Protein AF-A0A022Q8U2-F1 (afdb_monomer_lite)

Foldseek 3Di:
DDPPPPPQPPDPPPVDDPVRVCVVPVPDDPPDDDPDDPPVPDWDFAADPQQAAADPLKDWDWAADDFQDQDGTFIWMQHNVRDIDRDLVSVVVVCVVPVVCVVVVDDSSNDDRDDTGTPDPNRNDNPPD

InterPro domains:
  IPR001739 Methyl-CpG DNA binding [PF01429] (47-118)
  IPR001739 Methyl-CpG DNA binding [PS50982] (44-118)
  IPR001739 Methyl-CpG DNA binding [SM00391] (46-125)
  IPR016177 DNA-binding domain superfamily [SSF54171] (23-127)

Sequence (129 aa):
MEAHSIKGKIRRNTSKDRRTAREWRPEISCKDESDVKQDGTMRWAMDRPRIPQTPSGWQRILRIRAEGGTKFADVYYVAPSNKRLRSMVELHRYIDEHPEYAQEGVSISQFSFQPPVPLDEKYSAKRRS

Organism: Erythranthe guttata (NCBI:txid4155)

Structure (mmCIF, N/CA/C/O backbone):
data_AF-A0A022Q8U2-F1
#
_entry.id   AF-A0A022Q8U2-F1
#
loop_
_atom_site.group_PDB
_atom_site.id
_atom_site.type_symbol
_atom_site.label_atom_id
_atom_site.label_alt_id
_atom_site.label_comp_id
_atom_site.label_asym_id
_atom_site.label_entity_id
_atom_site.label_seq_id
_atom_site.pdbx_PDB_ins_code
_atom_site.Cartn_x
_atom_site.Cartn_y
_atom_site.Cartn_z
_atom_site.occupancy
_atom_site.B_iso_or_equiv
_atom_site.auth_seq_id
_atom_site.auth_comp_id
_atom_site.auth_asym_id
_atom_site.auth_atom_id
_atom_site.pdbx_PDB_model_num
ATOM 1 N N . MET A 1 1 ? 5.529 24.545 -14.309 1.00 28.52 1 MET A N 1
ATOM 2 C CA . MET A 1 1 ? 5.934 23.170 -13.937 1.00 28.52 1 MET A CA 1
ATOM 3 C C . MET A 1 1 ? 4.680 22.323 -13.905 1.00 28.52 1 MET A C 1
ATOM 5 O O . MET A 1 1 ? 3.984 22.291 -12.899 1.00 28.52 1 MET A O 1
ATOM 9 N N . GLU A 1 2 ? 4.333 21.739 -15.045 1.00 19.92 2 GLU A N 1
ATOM 10 C CA . GLU A 1 2 ? 3.100 20.975 -15.210 1.00 19.92 2 GLU A CA 1
ATOM 11 C C . GLU A 1 2 ? 3.401 19.510 -14.893 1.00 19.92 2 GLU A C 1
ATOM 13 O O . GLU A 1 2 ? 4.122 18.825 -15.617 1.00 19.92 2 GLU A O 1
ATOM 18 N N . ALA A 1 3 ? 2.937 19.043 -13.736 1.00 23.66 3 ALA A N 1
ATOM 19 C CA . ALA A 1 3 ? 3.063 17.644 -13.367 1.00 23.66 3 ALA A CA 1
ATOM 20 C C . ALA A 1 3 ? 2.026 16.849 -14.168 1.00 23.66 3 ALA A C 1
ATOM 22 O O . ALA A 1 3 ? 0.861 16.763 -13.780 1.00 23.66 3 ALA A O 1
ATOM 23 N N . HIS A 1 4 ? 2.449 16.273 -15.294 1.00 21.77 4 HIS A N 1
ATOM 24 C CA . HIS A 1 4 ? 1.637 15.323 -16.044 1.00 21.77 4 HIS A CA 1
ATOM 25 C C . HIS A 1 4 ? 1.344 14.118 -15.145 1.00 21.77 4 HIS A C 1
ATOM 27 O O . HIS A 1 4 ? 2.200 13.275 -14.875 1.00 21.77 4 HIS A O 1
ATOM 33 N N . SER A 1 5 ? 0.118 14.078 -14.627 1.00 23.64 5 SER A N 1
ATOM 34 C CA . SER A 1 5 ? -0.410 12.969 -13.846 1.00 23.64 5 SER A CA 1
ATOM 35 C C . SER A 1 5 ? -0.533 11.757 -14.762 1.00 23.64 5 SER A C 1
ATOM 37 O O . SER A 1 5 ? -1.518 11.593 -15.484 1.00 23.64 5 SER A O 1
ATOM 39 N N . ILE A 1 6 ? 0.501 10.914 -14.772 1.00 32.19 6 ILE A N 1
ATOM 40 C CA . ILE A 1 6 ? 0.443 9.607 -15.418 1.00 32.19 6 ILE A CA 1
ATOM 41 C C . ILE A 1 6 ? -0.579 8.802 -14.614 1.00 32.19 6 ILE A C 1
ATOM 43 O O . ILE A 1 6 ? -0.278 8.286 -13.536 1.00 32.19 6 ILE A O 1
ATOM 47 N N . LYS A 1 7 ? -1.818 8.737 -15.115 1.00 28.62 7 LYS A N 1
ATOM 48 C CA . LYS A 1 7 ? -2.872 7.850 -14.612 1.00 28.62 7 LYS A CA 1
ATOM 49 C C . LYS A 1 7 ? -2.424 6.407 -14.856 1.00 28.62 7 LYS A C 1
ATOM 51 O O . LYS A 1 7 ? -2.831 5.770 -15.821 1.00 28.62 7 LYS A O 1
ATOM 56 N N . GLY A 1 8 ? -1.546 5.902 -13.993 1.00 36.25 8 GLY A N 1
ATOM 57 C CA . GLY A 1 8 ? -1.120 4.512 -13.982 1.00 36.25 8 GLY A CA 1
ATOM 58 C C . GLY A 1 8 ? -2.323 3.635 -13.664 1.00 36.25 8 GLY A C 1
ATOM 59 O O . GLY A 1 8 ? -2.712 3.485 -12.508 1.00 36.25 8 GLY A O 1
ATOM 60 N N . LYS A 1 9 ? -2.954 3.081 -14.699 1.00 36.00 9 LYS A N 1
ATOM 61 C CA . LYS A 1 9 ? -4.046 2.122 -14.557 1.00 36.00 9 LYS A CA 1
ATOM 62 C C . LYS A 1 9 ? -3.420 0.781 -14.182 1.00 36.00 9 LYS A C 1
ATOM 64 O O . LYS A 1 9 ? -3.115 -0.034 -15.045 1.00 36.00 9 LYS A O 1
ATOM 69 N N . ILE A 1 10 ? -3.178 0.572 -12.889 1.00 46.00 10 ILE A N 1
ATOM 70 C CA . ILE A 1 10 ? -2.735 -0.724 -12.365 1.00 46.00 10 ILE A CA 1
ATOM 71 C C . ILE A 1 10 ? -3.904 -1.693 -12.545 1.00 46.00 10 ILE A C 1
ATOM 73 O O . ILE A 1 10 ? -4.862 -1.701 -11.770 1.00 46.00 10 ILE A O 1
ATOM 77 N N . ARG A 1 11 ? -3.871 -2.477 -13.627 1.00 40.06 11 ARG A N 1
ATOM 78 C CA . ARG A 1 11 ? -4.796 -3.595 -13.803 1.00 40.06 11 ARG A CA 1
ATOM 79 C C . ARG A 1 11 ? -4.418 -4.654 -12.773 1.00 40.06 11 ARG A C 1
ATOM 81 O O . ARG A 1 11 ? -3.324 -5.205 -12.821 1.00 40.06 11 ARG A O 1
ATOM 88 N N . ARG A 1 12 ? -5.319 -4.917 -11.821 1.00 42.34 12 ARG A N 1
ATOM 89 C CA . ARG A 1 12 ? -5.207 -6.070 -10.922 1.00 42.34 12 ARG A CA 1
ATOM 90 C C . ARG A 1 12 ? -5.194 -7.327 -11.790 1.00 42.34 12 ARG A C 1
ATOM 92 O O . ARG A 1 12 ? -6.217 -7.656 -12.385 1.00 42.34 12 ARG A O 1
ATOM 99 N N . ASN A 1 13 ? -4.055 -8.008 -11.873 1.00 38.53 13 ASN A N 1
ATOM 100 C CA . ASN A 1 13 ? -3.991 -9.339 -12.461 1.00 38.53 13 ASN A CA 1
ATOM 101 C C . ASN A 1 13 ? -4.597 -10.312 -11.446 1.00 38.53 13 ASN A C 1
ATOM 103 O O . ASN A 1 13 ? -3.909 -10.877 -10.604 1.00 38.53 13 ASN A O 1
ATOM 107 N N . THR A 1 14 ? -5.917 -10.475 -11.481 1.00 40.47 14 THR A N 1
ATOM 108 C CA . THR A 1 14 ? -6.513 -11.699 -10.953 1.00 40.47 14 THR A CA 1
ATOM 109 C C . THR A 1 14 ? -6.096 -12.798 -11.919 1.00 40.47 14 THR A C 1
ATOM 111 O O . THR A 1 14 ? -6.505 -12.747 -13.080 1.00 40.47 14 THR A O 1
ATOM 114 N N . SER A 1 15 ? -5.265 -13.751 -11.492 1.00 42.81 15 SER A N 1
ATOM 115 C CA . SER A 1 15 ? -5.034 -14.974 -12.262 1.00 42.81 15 SER A CA 1
ATOM 116 C C . SER A 1 15 ? -6.383 -15.680 -12.404 1.00 42.81 15 SER A C 1
ATOM 118 O O . SER A 1 15 ? -6.831 -16.365 -11.486 1.00 42.81 15 SER A O 1
ATOM 120 N N . LYS A 1 16 ? -7.096 -15.420 -13.501 1.00 46.75 16 LYS A N 1
ATOM 121 C CA . LYS A 1 16 ? -8.318 -16.147 -13.824 1.00 46.75 16 LYS A CA 1
ATOM 122 C C . LYS A 1 16 ? -7.889 -17.534 -14.281 1.00 46.75 16 LYS A C 1
ATOM 124 O O . LYS A 1 16 ? -7.003 -17.657 -15.124 1.00 46.75 16 LYS A O 1
ATOM 129 N N . ASP A 1 17 ? -8.498 -18.556 -13.694 1.00 47.69 17 ASP A N 1
ATOM 130 C CA . ASP A 1 17 ? -8.338 -19.936 -14.132 1.00 47.69 17 ASP A CA 1
ATOM 131 C C . ASP A 1 17 ? -8.669 -20.065 -15.635 1.00 47.69 17 ASP A C 1
ATOM 133 O O . ASP A 1 17 ? -9.480 -19.306 -16.180 1.00 47.69 17 ASP A O 1
ATOM 137 N N . ARG A 1 18 ? -8.042 -21.030 -16.323 1.00 49.00 18 ARG A N 1
ATOM 138 C CA . ARG A 1 18 ? -8.195 -21.253 -17.774 1.00 49.00 18 ARG A CA 1
ATOM 139 C C . ARG A 1 18 ? -9.664 -21.411 -18.178 1.00 49.00 18 ARG A C 1
ATOM 141 O O . ARG A 1 18 ? -10.046 -21.018 -19.280 1.00 49.00 18 ARG A O 1
ATOM 148 N N . ARG A 1 19 ? -10.487 -21.978 -17.291 1.00 53.69 19 ARG A N 1
ATOM 149 C CA . ARG A 1 19 ? -11.924 -22.175 -17.509 1.00 53.69 19 ARG A CA 1
ATOM 150 C C . ARG A 1 19 ? -12.674 -20.844 -17.536 1.00 53.69 19 ARG A C 1
ATOM 152 O O . ARG A 1 19 ? -13.444 -20.605 -18.458 1.00 53.69 19 ARG A O 1
ATOM 159 N N . THR A 1 20 ? -12.352 -19.946 -16.609 1.00 54.94 20 THR A N 1
ATOM 160 C CA . THR A 1 20 ? -12.941 -18.605 -16.513 1.00 54.94 20 THR A CA 1
ATOM 161 C C . THR A 1 20 ? -12.475 -17.686 -17.643 1.00 54.94 20 THR A C 1
ATOM 163 O O . THR A 1 20 ? -13.214 -16.807 -18.059 1.00 54.94 20 THR A O 1
ATOM 166 N N . ALA A 1 21 ? -11.266 -17.862 -18.185 1.00 55.97 21 ALA A N 1
ATOM 167 C CA . ALA A 1 21 ? -10.801 -17.057 -19.321 1.00 55.97 21 ALA A CA 1
ATOM 168 C C . ALA A 1 21 ? -11.657 -17.272 -20.591 1.00 55.97 21 ALA A C 1
ATOM 170 O O . ALA A 1 21 ? -12.019 -16.298 -21.254 1.00 55.97 21 ALA A O 1
ATOM 171 N N . ARG A 1 22 ? -12.056 -18.525 -20.875 1.00 59.03 22 ARG A N 1
ATOM 172 C CA . ARG A 1 22 ? -12.926 -18.876 -22.018 1.00 59.03 22 ARG A CA 1
ATOM 173 C C . ARG A 1 22 ? -14.3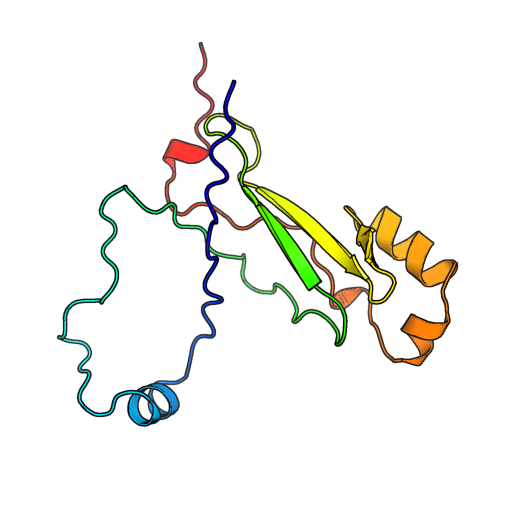32 -18.280 -21.933 1.00 59.03 22 ARG A C 1
ATOM 175 O O . ARG A 1 22 ? -14.953 -18.101 -22.970 1.00 59.03 22 ARG A O 1
ATOM 182 N N . GLU A 1 23 ? -14.832 -17.969 -20.738 1.00 64.31 23 GLU A N 1
ATOM 183 C CA . GLU A 1 23 ? -16.152 -17.338 -20.562 1.00 64.31 23 GLU A CA 1
ATOM 184 C C . GLU A 1 23 ? -16.162 -15.866 -21.001 1.00 64.31 23 GLU A C 1
ATOM 186 O O . GLU A 1 23 ? -17.205 -15.347 -21.381 1.00 64.31 23 GLU A O 1
ATOM 191 N N . TRP A 1 24 ? -15.010 -15.185 -20.960 1.00 63.19 24 TRP A N 1
ATOM 192 C CA . TRP A 1 24 ? -14.907 -13.762 -21.307 1.00 63.19 24 TRP A CA 1
ATOM 193 C C . TRP A 1 24 ? -14.555 -13.531 -22.776 1.00 63.19 24 TRP A C 1
ATOM 195 O O . TRP A 1 24 ? -15.020 -12.547 -23.348 1.00 63.19 24 TRP A O 1
ATOM 205 N N . ARG A 1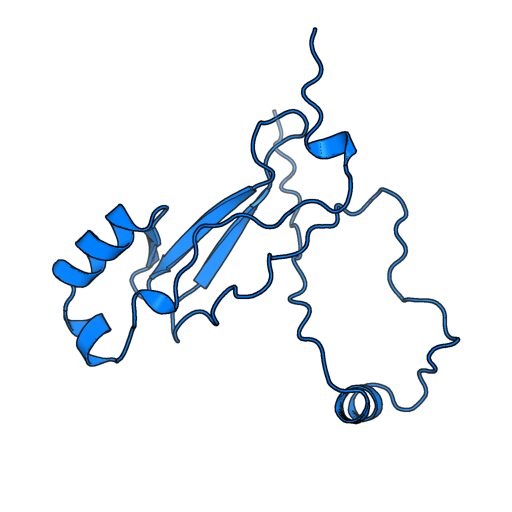 25 ? -13.730 -14.410 -23.366 1.00 66.06 25 ARG A N 1
ATOM 206 C CA . ARG A 1 25 ? -13.419 -14.456 -24.805 1.00 66.06 25 ARG A CA 1
ATOM 207 C C . ARG A 1 25 ? -13.138 -15.897 -25.242 1.00 66.06 25 ARG A C 1
ATOM 209 O O . ARG A 1 25 ? -12.005 -16.356 -25.102 1.00 66.06 25 ARG A O 1
ATOM 216 N N . PRO A 1 26 ? -14.146 -16.637 -25.727 1.00 68.38 26 PRO A N 1
ATOM 217 C CA . PRO A 1 26 ? -13.983 -18.044 -26.085 1.00 68.38 26 PRO A CA 1
ATOM 218 C C . PRO A 1 26 ? -13.104 -18.251 -27.323 1.00 68.38 26 PRO A C 1
ATOM 220 O O . PRO A 1 26 ? -12.507 -19.319 -27.450 1.00 68.38 26 PRO A O 1
ATOM 223 N N . GLU A 1 27 ? -13.003 -17.248 -28.199 1.00 69.62 27 GLU A N 1
ATOM 224 C CA . GLU A 1 27 ? -12.164 -17.277 -29.399 1.00 69.62 27 GLU A CA 1
ATOM 225 C C . GLU A 1 27 ? -10.665 -17.050 -29.147 1.00 69.62 27 GLU A C 1
ATOM 227 O O . GLU A 1 27 ? -9.875 -17.313 -30.050 1.00 69.62 27 GLU A O 1
ATOM 232 N N . ILE A 1 28 ? -10.256 -16.604 -27.949 1.00 71.50 28 ILE A N 1
ATOM 233 C CA . ILE A 1 28 ? -8.846 -16.294 -27.683 1.00 71.50 28 ILE A CA 1
ATOM 234 C C . ILE A 1 28 ? -8.042 -17.569 -27.381 1.00 71.50 28 ILE A C 1
ATOM 236 O O . ILE A 1 28 ? -8.331 -18.343 -26.461 1.00 71.50 28 ILE A O 1
ATOM 240 N N . SER A 1 29 ? -7.011 -17.797 -28.178 1.00 73.44 29 SER A N 1
ATOM 241 C CA . SER A 1 29 ? -6.055 -18.889 -28.078 1.00 73.44 29 SER A CA 1
ATOM 242 C C . SER A 1 29 ? -4.781 -18.423 -27.381 1.00 73.44 29 SER A C 1
ATOM 244 O O . SER A 1 29 ? -4.372 -17.272 -27.487 1.00 73.44 29 SER A O 1
ATOM 246 N N . CYS A 1 30 ? -4.058 -19.342 -26.733 1.00 65.75 30 CYS A N 1
ATOM 247 C CA . CYS A 1 30 ? -2.723 -19.053 -26.191 1.00 65.75 30 CYS A CA 1
ATOM 248 C C . CYS A 1 30 ? -1.682 -18.704 -27.276 1.00 65.75 30 CYS A C 1
ATOM 250 O O . CYS A 1 30 ? -0.550 -18.373 -26.936 1.00 65.75 30 CYS A O 1
ATOM 252 N N . LYS A 1 31 ? -2.038 -18.848 -28.560 1.00 72.94 31 LYS A N 1
ATOM 253 C CA . LYS A 1 31 ? -1.212 -18.459 -29.710 1.00 72.94 31 LYS A CA 1
ATOM 254 C C . LYS A 1 31 ? -1.512 -17.050 -30.222 1.00 72.94 31 LYS A C 1
ATOM 256 O O . LYS A 1 31 ? -0.757 -16.568 -31.061 1.00 72.94 31 LYS A O 1
ATOM 261 N N . ASP A 1 32 ? -2.587 -16.424 -29.750 1.00 73.81 32 ASP A N 1
ATOM 262 C CA . ASP A 1 32 ? -2.922 -15.064 -30.152 1.00 73.81 32 ASP A CA 1
ATOM 263 C C . ASP A 1 32 ? -1.978 -14.079 -29.464 1.00 73.81 32 ASP A C 1
ATOM 265 O O . ASP A 1 32 ? -1.564 -14.278 -28.316 1.00 73.81 32 ASP A O 1
ATOM 269 N N . GLU A 1 33 ? -1.605 -13.022 -30.183 1.00 71.12 33 GLU A N 1
ATOM 270 C CA . GLU A 1 33 ? -0.753 -11.981 -29.620 1.00 71.12 33 GLU A CA 1
ATOM 271 C C . GLU A 1 33 ? -1.443 -11.307 -28.432 1.00 71.12 33 GLU A C 1
ATOM 273 O O . GLU A 1 33 ? -2.647 -11.052 -28.444 1.00 71.12 33 GLU A O 1
ATOM 278 N N . SER A 1 34 ? -0.670 -10.984 -27.395 1.00 68.06 34 SER A N 1
ATOM 279 C CA . SER A 1 34 ? -1.212 -10.261 -26.254 1.00 68.06 34 SER A CA 1
ATOM 280 C C . SER A 1 34 ? -1.635 -8.851 -26.665 1.00 68.06 34 SER A C 1
ATOM 282 O O . SER A 1 34 ? -0.856 -8.105 -27.260 1.00 68.06 34 SER A O 1
ATOM 284 N N . ASP A 1 35 ? -2.825 -8.437 -26.221 1.00 68.31 35 ASP A N 1
ATOM 285 C CA . ASP A 1 35 ? -3.336 -7.063 -26.373 1.00 68.31 35 ASP A CA 1
ATOM 286 C C . ASP A 1 35 ? -2.405 -5.995 -25.763 1.00 68.31 35 ASP A C 1
ATOM 288 O O . ASP A 1 35 ? -2.594 -4.795 -25.958 1.00 68.31 35 ASP A O 1
ATOM 292 N N . VAL A 1 36 ? -1.423 -6.421 -24.964 1.00 66.06 36 VAL A N 1
ATOM 293 C CA . VAL A 1 36 ? -0.430 -5.558 -24.337 1.00 66.06 36 VAL A CA 1
ATOM 294 C C . VAL A 1 36 ? 0.960 -6.085 -24.665 1.00 66.06 36 VAL A C 1
ATOM 296 O O . VAL A 1 36 ? 1.282 -7.234 -24.358 1.00 66.06 36 VAL A O 1
ATOM 299 N N . LYS A 1 37 ? 1.792 -5.234 -25.265 1.00 66.81 37 LYS A N 1
ATOM 300 C CA . LYS A 1 37 ? 3.204 -5.510 -25.551 1.00 66.81 37 LYS A CA 1
ATOM 301 C C . LYS A 1 37 ? 4.073 -4.703 -24.585 1.00 66.81 37 LYS A C 1
ATOM 303 O O . LYS A 1 37 ? 3.698 -3.604 -24.179 1.00 66.81 37 LYS A O 1
ATOM 308 N N . GLN A 1 38 ? 5.225 -5.240 -24.183 1.00 63.72 38 GLN A N 1
ATOM 309 C CA . GLN A 1 38 ? 6.223 -4.464 -23.438 1.00 63.72 38 GLN A CA 1
ATOM 310 C C . GLN A 1 38 ? 6.984 -3.568 -24.422 1.00 63.72 38 GLN A C 1
ATOM 312 O O . GLN A 1 38 ? 8.086 -3.889 -24.846 1.00 63.72 38 GLN A O 1
ATOM 317 N N . ASP A 1 39 ? 6.365 -2.462 -24.822 1.00 68.81 39 ASP A N 1
ATOM 318 C CA . ASP A 1 39 ? 6.888 -1.510 -25.812 1.00 68.81 39 ASP A CA 1
ATOM 319 C C . ASP A 1 39 ? 7.688 -0.346 -25.187 1.00 68.81 39 ASP A C 1
ATOM 321 O O . ASP A 1 39 ? 8.058 0.605 -25.868 1.00 68.81 39 ASP A O 1
ATOM 325 N N . GLY A 1 40 ? 7.945 -0.401 -23.875 1.00 64.19 40 GLY A N 1
ATOM 326 C CA . GLY A 1 40 ? 8.645 0.645 -23.123 1.00 64.19 40 GLY A CA 1
ATOM 327 C C . GLY A 1 40 ? 7.780 1.850 -22.736 1.00 64.19 40 GLY A C 1
ATOM 328 O O . GLY A 1 40 ? 8.229 2.682 -21.950 1.00 64.19 40 GLY A O 1
ATOM 329 N N . THR A 1 41 ? 6.528 1.936 -23.200 1.00 68.56 41 THR A N 1
ATOM 330 C CA . THR A 1 41 ? 5.597 3.011 -22.804 1.00 68.56 41 THR A CA 1
ATOM 331 C C . THR A 1 41 ? 4.953 2.745 -21.440 1.00 68.56 41 THR A C 1
ATOM 333 O O . THR A 1 41 ? 4.624 3.676 -20.700 1.00 68.56 41 THR A O 1
ATOM 336 N N . MET A 1 42 ? 4.807 1.466 -21.072 1.00 67.88 42 MET A N 1
ATOM 337 C CA . MET A 1 42 ? 4.229 1.021 -19.803 1.00 67.88 42 MET A CA 1
ATOM 338 C C . MET A 1 42 ? 5.288 0.457 -18.854 1.00 67.88 42 MET A C 1
ATOM 340 O O . MET A 1 42 ? 6.057 -0.438 -19.206 1.00 67.88 42 MET A O 1
ATOM 344 N N . ARG A 1 43 ? 5.272 0.925 -17.599 1.00 73.06 43 ARG A N 1
ATOM 345 C CA . ARG A 1 43 ? 6.058 0.323 -16.513 1.00 73.06 43 ARG A CA 1
ATOM 346 C C . ARG A 1 43 ? 5.323 -0.872 -15.926 1.00 73.06 43 ARG A C 1
ATOM 348 O O . ARG A 1 43 ? 4.166 -0.765 -15.518 1.00 73.06 43 ARG A O 1
ATOM 355 N N . TRP A 1 44 ? 6.036 -1.984 -15.825 1.00 76.44 44 TRP A N 1
ATOM 356 C CA . TRP A 1 44 ? 5.520 -3.237 -15.295 1.00 76.44 44 TRP A CA 1
ATOM 357 C C . TRP A 1 44 ? 6.010 -3.446 -13.873 1.00 76.44 44 TRP A C 1
ATOM 359 O O . TRP A 1 44 ? 7.201 -3.317 -13.592 1.00 76.44 44 TRP A O 1
ATOM 369 N N . ALA A 1 45 ? 5.090 -3.782 -12.977 1.00 83.88 45 ALA A N 1
ATOM 370 C CA . ALA A 1 45 ? 5.412 -4.172 -11.618 1.00 83.88 45 ALA A CA 1
ATOM 371 C C . ALA A 1 45 ? 4.438 -5.249 -11.151 1.00 83.88 45 ALA A C 1
ATOM 373 O O . ALA A 1 45 ? 3.261 -5.233 -11.515 1.00 83.88 45 ALA A O 1
ATOM 374 N N . MET A 1 46 ? 4.938 -6.176 -10.345 1.00 82.00 46 MET A N 1
ATOM 375 C CA . MET A 1 46 ? 4.146 -7.252 -9.769 1.00 82.00 46 MET A CA 1
ATOM 376 C C . MET A 1 46 ? 4.170 -7.151 -8.253 1.00 82.00 46 MET A C 1
ATOM 378 O O . MET A 1 46 ? 5.212 -6.934 -7.631 1.00 82.00 46 MET A O 1
ATOM 382 N N . ASP A 1 47 ? 2.997 -7.305 -7.650 1.00 82.06 47 ASP A N 1
ATOM 383 C CA . ASP A 1 47 ? 2.900 -7.509 -6.214 1.00 82.06 47 ASP A CA 1
ATOM 384 C C . ASP A 1 47 ? 3.619 -8.812 -5.837 1.00 82.06 47 ASP A C 1
ATOM 386 O O . ASP A 1 47 ? 3.563 -9.808 -6.562 1.00 82.06 47 ASP A O 1
ATOM 390 N N . ARG A 1 48 ? 4.305 -8.812 -4.689 1.00 77.12 48 ARG A N 1
ATOM 391 C CA . ARG A 1 48 ? 4.889 -10.048 -4.160 1.00 77.12 48 ARG A CA 1
ATOM 392 C C . ARG A 1 48 ? 3.773 -11.058 -3.868 1.00 77.12 48 ARG A C 1
ATOM 394 O O . ARG A 1 48 ? 2.668 -10.655 -3.502 1.00 77.12 48 ARG A O 1
ATOM 401 N N . PRO A 1 49 ? 4.039 -12.369 -3.974 1.00 74.06 49 PRO A N 1
ATOM 402 C CA . PRO A 1 49 ? 3.071 -13.361 -3.526 1.00 74.06 49 PRO A CA 1
ATOM 403 C C . PRO A 1 49 ? 2.698 -13.090 -2.062 1.00 74.06 49 PRO A C 1
ATOM 405 O O . PRO A 1 49 ? 3.569 -12.741 -1.262 1.00 74.06 49 PRO A O 1
ATOM 408 N N . ARG A 1 50 ? 1.416 -13.294 -1.722 1.00 77.50 50 ARG A N 1
ATOM 409 C CA . ARG A 1 50 ? 0.814 -13.040 -0.395 1.00 77.50 50 ARG A CA 1
ATOM 410 C C . ARG A 1 50 ? 0.461 -11.580 -0.077 1.00 77.50 50 ARG A C 1
ATOM 412 O O . ARG A 1 50 ? 0.384 -11.231 1.097 1.00 77.50 50 ARG A O 1
ATOM 419 N N . ILE A 1 51 ? 0.187 -10.731 -1.073 1.00 83.19 51 ILE A N 1
ATOM 420 C CA . ILE A 1 51 ? -0.580 -9.505 -0.797 1.00 83.19 51 ILE A CA 1
ATOM 421 C C . ILE A 1 51 ? -2.029 -9.903 -0.468 1.00 83.19 51 ILE A C 1
ATOM 423 O O . ILE A 1 51 ? -2.683 -10.518 -1.314 1.00 83.19 51 ILE A O 1
ATOM 427 N N . PRO A 1 52 ? -2.530 -9.594 0.740 1.00 85.88 52 PRO A N 1
ATOM 428 C CA . PRO A 1 52 ? -3.886 -9.952 1.129 1.00 85.88 52 PRO A CA 1
ATOM 429 C C . PRO A 1 52 ? -4.931 -9.207 0.298 1.00 85.88 52 PRO A C 1
ATOM 431 O O . PRO A 1 52 ? -4.680 -8.115 -0.224 1.00 85.88 52 PRO A O 1
ATOM 434 N N . GLN A 1 53 ? -6.136 -9.770 0.216 1.00 87.38 53 GLN A N 1
ATOM 435 C CA . GLN A 1 53 ? -7.271 -9.012 -0.294 1.00 87.38 53 GLN A CA 1
ATOM 436 C C . GLN A 1 53 ? -7.626 -7.894 0.685 1.00 87.38 53 GLN A C 1
ATOM 438 O O . GLN A 1 53 ? -7.747 -8.123 1.888 1.00 87.38 53 GLN A O 1
ATOM 443 N N . THR A 1 54 ? -7.782 -6.685 0.147 1.00 89.31 54 THR A N 1
ATOM 444 C CA . THR A 1 54 ? -8.169 -5.507 0.924 1.00 89.31 54 THR A CA 1
ATOM 445 C C . THR A 1 54 ? -9.573 -5.705 1.512 1.00 89.31 54 THR A C 1
ATOM 447 O O . THR A 1 54 ? -10.445 -6.186 0.782 1.00 89.31 54 THR A O 1
ATOM 450 N N . PRO A 1 55 ? -9.808 -5.345 2.789 1.00 92.81 55 PRO A N 1
ATOM 451 C CA . PRO A 1 55 ? -11.131 -5.444 3.401 1.00 92.81 55 PRO A CA 1
ATOM 452 C C . PRO A 1 55 ? -12.192 -4.628 2.653 1.00 92.81 55 PRO A C 1
ATOM 454 O O . PRO A 1 55 ? -11.873 -3.669 1.945 1.00 92.81 55 PRO A O 1
ATOM 457 N N . SER A 1 56 ? -13.465 -4.987 2.831 1.00 90.44 56 SER A N 1
ATOM 458 C CA . SER A 1 56 ? -14.581 -4.255 2.220 1.00 90.44 56 SER A CA 1
ATOM 459 C C . SER A 1 56 ? -14.588 -2.786 2.657 1.00 90.44 56 SER A C 1
ATOM 461 O O . SER A 1 56 ? -14.313 -2.482 3.811 1.00 90.44 56 SER A O 1
ATOM 463 N N . GLY A 1 57 ? -14.863 -1.865 1.731 1.00 92.25 57 GLY A N 1
ATOM 464 C CA . GLY A 1 57 ? -14.859 -0.418 1.995 1.00 92.25 57 GLY A CA 1
ATOM 465 C C . GLY A 1 57 ? -13.470 0.229 2.076 1.00 92.25 57 GLY A C 1
ATOM 466 O O . GLY A 1 57 ? -13.366 1.451 1.998 1.00 92.25 57 GLY A O 1
ATOM 467 N N . TRP A 1 58 ? -12.397 -0.561 2.153 1.00 95.62 58 TRP A N 1
ATOM 468 C CA . TRP A 1 58 ? -11.024 -0.063 2.146 1.00 95.62 58 TRP A CA 1
ATOM 469 C C . TRP A 1 58 ? -10.435 -0.053 0.734 1.00 95.62 58 TRP A C 1
ATOM 471 O O . TRP A 1 58 ? -10.747 -0.894 -0.111 1.00 95.62 58 TRP A O 1
ATOM 481 N N . GLN A 1 59 ? -9.523 0.884 0.472 1.00 95.00 59 GLN A N 1
ATOM 482 C CA . GLN A 1 59 ? -8.847 0.989 -0.823 1.00 95.00 59 GLN A CA 1
ATOM 483 C C . GLN A 1 59 ? -7.329 0.992 -0.662 1.00 95.00 59 GLN A C 1
ATOM 485 O O . GLN A 1 59 ? -6.777 1.870 -0.005 1.00 95.00 59 GLN A O 1
ATOM 490 N N . ARG A 1 60 ? -6.635 0.055 -1.319 1.00 93.81 60 ARG A N 1
ATOM 491 C CA . ARG A 1 60 ? -5.169 0.075 -1.452 1.00 93.81 60 ARG A CA 1
ATOM 492 C C . ARG A 1 60 ? -4.770 0.928 -2.657 1.00 93.81 60 ARG A C 1
ATOM 494 O O . ARG A 1 60 ? -5.108 0.595 -3.791 1.00 93.81 60 ARG A O 1
ATOM 501 N N . ILE A 1 61 ? -4.018 1.998 -2.421 1.00 92.44 61 ILE A N 1
ATOM 502 C CA . ILE A 1 61 ? -3.566 2.947 -3.445 1.00 92.44 61 ILE A CA 1
ATOM 503 C C . ILE A 1 61 ? -2.043 2.892 -3.567 1.00 92.44 61 ILE A C 1
ATOM 505 O O . ILE A 1 61 ? -1.320 2.952 -2.573 1.00 92.44 61 ILE A O 1
ATOM 509 N N . LEU A 1 62 ? -1.555 2.822 -4.805 1.00 91.19 62 LEU A N 1
ATOM 510 C CA . LEU A 1 62 ? -0.133 2.849 -5.134 1.00 91.19 62 LEU A CA 1
ATOM 511 C C . LEU A 1 62 ? 0.232 4.190 -5.770 1.00 91.19 62 LEU A C 1
ATOM 513 O O . LEU A 1 62 ? -0.378 4.607 -6.753 1.00 91.19 62 LEU A O 1
ATOM 517 N N . ARG A 1 63 ? 1.259 4.850 -5.233 1.00 90.25 63 ARG A N 1
ATOM 518 C CA . ARG A 1 63 ? 1.843 6.061 -5.815 1.00 90.25 63 ARG A CA 1
ATOM 519 C C . ARG A 1 63 ? 3.221 5.737 -6.375 1.00 90.25 63 ARG A C 1
ATOM 521 O O . ARG A 1 63 ? 4.178 5.611 -5.615 1.00 90.25 63 ARG A O 1
ATOM 528 N N . ILE A 1 64 ? 3.312 5.607 -7.696 1.00 85.88 64 ILE A N 1
ATOM 529 C CA . ILE A 1 64 ? 4.575 5.343 -8.399 1.00 85.88 64 ILE A CA 1
ATOM 530 C C . ILE A 1 64 ? 5.520 6.538 -8.211 1.00 85.88 64 ILE A C 1
ATOM 532 O O . ILE A 1 64 ? 5.102 7.695 -8.305 1.00 85.88 64 ILE A O 1
ATOM 536 N N . ARG A 1 65 ? 6.789 6.255 -7.909 1.00 84.62 65 ARG A N 1
ATOM 537 C CA . ARG A 1 65 ? 7.849 7.258 -7.755 1.00 84.62 65 ARG A CA 1
ATOM 538 C C . ARG A 1 65 ? 8.555 7.534 -9.085 1.00 84.62 65 ARG A C 1
ATOM 540 O O . ARG A 1 65 ? 8.352 6.833 -10.071 1.00 84.62 65 ARG A O 1
ATOM 547 N N . ALA A 1 66 ? 9.370 8.585 -9.115 1.00 75.25 66 ALA A N 1
ATOM 548 C CA . ALA A 1 66 ? 10.289 8.805 -10.226 1.00 75.25 66 ALA A CA 1
ATOM 549 C C . ALA A 1 66 ? 11.393 7.729 -10.240 1.00 75.25 66 ALA A C 1
ATOM 551 O O . ALA A 1 66 ? 11.715 7.139 -9.203 1.00 75.25 66 ALA A O 1
ATOM 552 N N . GLU A 1 67 ? 11.958 7.491 -11.421 1.00 72.12 67 GLU A N 1
ATOM 553 C CA . GLU A 1 67 ? 13.096 6.588 -11.625 1.00 72.12 67 GLU A CA 1
ATOM 554 C C . GLU A 1 67 ? 14.328 7.054 -10.828 1.00 72.12 67 GLU A C 1
ATOM 556 O O . GLU A 1 67 ? 14.493 8.243 -10.554 1.00 72.12 67 GLU A O 1
ATOM 561 N N . GLY A 1 68 ? 15.186 6.111 -10.420 1.00 65.69 68 GLY A N 1
ATOM 562 C CA . GLY A 1 68 ? 16.404 6.396 -9.646 1.00 65.69 68 GLY A CA 1
ATOM 563 C C . GLY A 1 68 ? 16.211 6.504 -8.125 1.00 65.69 68 GLY A C 1
ATOM 564 O O . GLY A 1 68 ? 17.176 6.725 -7.394 1.00 65.69 68 GLY A O 1
ATOM 565 N N . GLY A 1 69 ? 14.986 6.327 -7.622 1.00 69.06 69 GLY A N 1
ATOM 566 C CA . GLY A 1 69 ? 14.699 6.241 -6.187 1.00 69.06 69 GLY A CA 1
ATOM 567 C C . GLY A 1 69 ? 14.975 4.857 -5.578 1.00 69.06 69 GLY A C 1
ATOM 568 O O . GLY A 1 69 ? 15.063 3.850 -6.269 1.00 69.06 69 GLY A O 1
ATOM 569 N N . THR A 1 70 ? 15.030 4.777 -4.244 1.00 75.44 70 THR A N 1
ATOM 570 C CA . THR A 1 70 ? 15.223 3.506 -3.507 1.00 75.44 70 THR A CA 1
ATOM 571 C C . THR A 1 70 ? 13.981 2.612 -3.449 1.00 75.44 70 THR A C 1
ATOM 573 O O . THR A 1 70 ? 14.058 1.475 -2.987 1.00 75.44 70 THR A O 1
ATOM 576 N N . LYS A 1 71 ? 12.8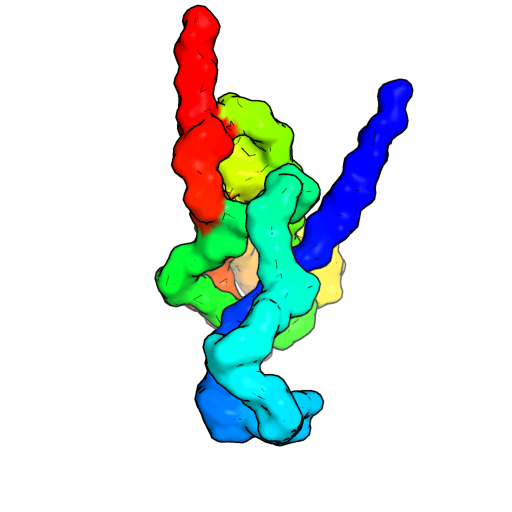18 3.125 -3.865 1.00 78.44 71 LYS A N 1
ATOM 577 C CA . LYS A 1 71 ? 11.530 2.422 -3.842 1.00 78.44 71 LYS A CA 1
ATOM 578 C C . LYS A 1 71 ? 10.750 2.727 -5.111 1.00 78.44 71 LYS A C 1
ATOM 580 O O . LYS A 1 71 ? 10.710 3.878 -5.543 1.00 78.44 71 LYS A O 1
ATOM 585 N N . PHE A 1 72 ? 10.080 1.710 -5.645 1.00 83.62 72 PHE A N 1
ATOM 586 C CA . PHE A 1 72 ? 9.248 1.829 -6.841 1.00 83.62 72 PHE A CA 1
ATOM 587 C C . PHE A 1 72 ? 7.984 2.663 -6.616 1.00 83.62 72 PHE A C 1
ATOM 589 O O . PHE A 1 72 ? 7.667 3.548 -7.408 1.00 83.62 72 PHE A O 1
ATOM 596 N N . ALA A 1 73 ? 7.286 2.417 -5.511 1.00 89.44 73 ALA A N 1
ATOM 597 C CA . ALA A 1 73 ? 6.064 3.122 -5.163 1.00 89.44 73 ALA A CA 1
ATOM 598 C C . ALA A 1 73 ? 5.939 3.294 -3.648 1.00 89.44 73 ALA A C 1
ATOM 600 O O . ALA A 1 73 ? 6.537 2.546 -2.872 1.00 89.44 73 ALA A O 1
ATOM 601 N N . ASP A 1 74 ? 5.132 4.267 -3.244 1.00 90.50 74 ASP A N 1
ATOM 602 C CA . ASP A 1 74 ? 4.571 4.342 -1.899 1.00 90.50 74 ASP A CA 1
ATOM 603 C C . ASP A 1 74 ? 3.196 3.648 -1.895 1.00 90.50 74 ASP A C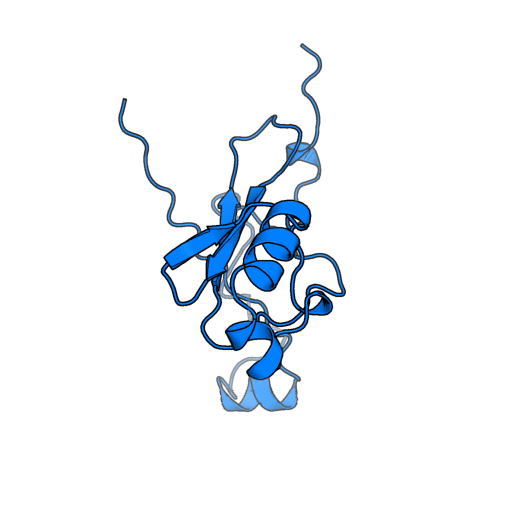 1
ATOM 605 O O . ASP A 1 74 ? 2.441 3.743 -2.868 1.00 90.50 74 ASP A O 1
ATOM 609 N N . VAL A 1 75 ? 2.873 2.943 -0.809 1.00 93.00 75 VAL A N 1
ATOM 610 C CA . VAL A 1 75 ? 1.589 2.250 -0.626 1.00 93.00 75 VAL A CA 1
ATOM 611 C C . VAL A 1 75 ? 0.779 2.978 0.431 1.00 93.00 75 VAL A C 1
ATOM 613 O O . VAL A 1 75 ? 1.298 3.302 1.498 1.00 93.00 75 VAL A O 1
ATOM 616 N N . TYR A 1 76 ? -0.496 3.198 0.143 1.00 96.00 76 TYR A N 1
ATOM 617 C CA . TYR A 1 76 ? -1.452 3.783 1.068 1.00 96.00 76 TYR A CA 1
ATOM 618 C C . TYR A 1 76 ? -2.688 2.902 1.174 1.00 96.00 76 TYR A C 1
ATOM 620 O O . TYR A 1 76 ? -3.062 2.243 0.203 1.00 96.00 76 TYR A O 1
ATOM 628 N N . TYR A 1 77 ? -3.347 2.953 2.324 1.00 96.44 77 TYR A N 1
ATOM 629 C CA . TYR A 1 77 ? -4.728 2.503 2.452 1.00 96.44 77 TYR A CA 1
ATOM 630 C C . TYR A 1 77 ? -5.615 3.701 2.742 1.00 96.44 77 TYR A C 1
ATOM 632 O O . TYR A 1 77 ? -5.222 4.596 3.487 1.00 96.44 77 TYR A O 1
ATOM 640 N N . VAL A 1 78 ? -6.790 3.729 2.131 1.00 96.75 78 VAL A N 1
ATOM 641 C CA . VAL A 1 78 ? -7.841 4.696 2.435 1.00 96.75 78 VAL A CA 1
ATOM 642 C C . VAL A 1 78 ? -8.953 3.945 3.148 1.00 96.75 78 VAL A C 1
ATOM 644 O O . VAL A 1 78 ? -9.466 2.959 2.615 1.00 96.75 78 VAL A O 1
ATOM 647 N N . ALA A 1 79 ? -9.249 4.380 4.369 1.00 95.62 79 ALA A N 1
ATOM 648 C CA . ALA A 1 79 ? -10.345 3.872 5.179 1.00 95.62 79 ALA A CA 1
ATOM 649 C C . ALA A 1 79 ? -11.702 4.332 4.616 1.00 95.62 79 ALA A C 1
ATOM 651 O O . ALA A 1 79 ? -11.742 5.343 3.908 1.00 95.62 79 ALA A O 1
ATOM 652 N N . PRO A 1 80 ? -12.817 3.676 4.984 1.00 95.31 80 PRO A N 1
ATOM 653 C CA . PRO A 1 80 ? -14.167 4.136 4.639 1.00 95.31 80 PRO A CA 1
ATOM 654 C C . PRO A 1 80 ? -14.442 5.594 5.050 1.00 95.31 80 PRO A C 1
ATOM 656 O O . PRO A 1 80 ? -15.161 6.317 4.366 1.00 95.31 80 PRO A O 1
ATOM 659 N N . SER A 1 81 ? -13.785 6.066 6.113 1.00 94.12 81 SER A N 1
ATOM 660 C CA . SER A 1 81 ? -13.791 7.462 6.579 1.00 94.12 81 SER A CA 1
ATOM 661 C C . SER A 1 81 ? -13.015 8.450 5.690 1.00 94.12 81 SER A C 1
ATOM 663 O O . SER A 1 81 ? -12.885 9.623 6.032 1.00 94.12 81 SER A O 1
ATOM 665 N N . ASN A 1 82 ? -12.444 7.992 4.572 1.00 95.44 82 ASN A N 1
ATOM 666 C CA . ASN A 1 82 ? -11.480 8.702 3.724 1.00 95.44 82 ASN A CA 1
ATOM 667 C C . ASN A 1 82 ? -10.138 9.044 4.397 1.00 95.44 82 ASN A C 1
ATOM 669 O O . ASN A 1 82 ? -9.312 9.763 3.821 1.00 95.44 82 ASN A O 1
ATOM 673 N N . LYS A 1 83 ? -9.852 8.499 5.588 1.00 97.00 83 LYS A N 1
ATOM 674 C CA . LYS A 1 83 ? -8.529 8.628 6.208 1.00 97.00 83 LYS A CA 1
ATOM 675 C C . LYS A 1 83 ? -7.498 7.839 5.407 1.00 97.00 83 LYS A C 1
ATOM 677 O O . LYS A 1 83 ? -7.652 6.642 5.181 1.00 97.00 83 LYS A O 1
ATOM 682 N N . ARG A 1 84 ? -6.405 8.499 5.016 1.00 97.25 84 ARG A N 1
ATOM 683 C CA . ARG A 1 84 ? -5.274 7.853 4.344 1.00 97.25 84 ARG A CA 1
ATOM 684 C C . ARG A 1 84 ? -4.203 7.441 5.348 1.00 97.25 84 ARG A C 1
ATOM 686 O O . ARG A 1 84 ? -3.635 8.306 6.005 1.00 97.25 84 ARG A O 1
ATOM 693 N N . LEU A 1 85 ? -3.881 6.154 5.360 1.00 97.69 85 LEU A N 1
ATOM 694 C CA . LEU A 1 85 ? -2.850 5.528 6.180 1.00 97.69 85 LEU A CA 1
ATOM 695 C C . LEU A 1 85 ? -1.651 5.139 5.311 1.00 97.69 85 LEU A C 1
ATOM 697 O O . LEU A 1 85 ? -1.818 4.727 4.159 1.00 97.69 85 LEU A O 1
ATOM 701 N N . ARG A 1 86 ? -0.437 5.260 5.850 1.00 97.00 86 ARG A N 1
ATOM 702 C CA . ARG A 1 86 ? 0.836 5.026 5.136 1.00 97.00 86 ARG A CA 1
ATOM 703 C C . ARG A 1 86 ? 1.751 3.990 5.791 1.00 97.00 86 ARG A C 1
ATOM 705 O O . ARG A 1 86 ? 2.862 3.781 5.302 1.00 97.00 86 ARG A O 1
ATOM 712 N N . SER A 1 87 ? 1.344 3.372 6.898 1.00 96.94 87 SER A N 1
ATOM 713 C CA . SER A 1 87 ? 2.127 2.321 7.557 1.00 96.94 87 SER A CA 1
ATOM 714 C C . SER A 1 87 ? 1.272 1.406 8.432 1.00 96.94 87 SER A C 1
ATOM 716 O O . SER A 1 87 ? 0.155 1.755 8.807 1.00 96.94 87 SER A O 1
ATOM 718 N N . MET A 1 88 ? 1.842 0.256 8.811 1.00 96.25 88 MET A N 1
ATOM 719 C CA . MET A 1 88 ? 1.230 -0.646 9.793 1.00 96.25 88 MET A CA 1
ATOM 720 C C . MET A 1 88 ? 1.041 0.038 11.149 1.00 96.25 88 MET A C 1
ATOM 722 O O . MET A 1 88 ? -0.003 -0.120 11.757 1.00 96.25 88 MET A O 1
ATOM 726 N N . VAL A 1 89 ? 2.012 0.833 11.607 1.00 97.12 89 VAL A N 1
ATOM 727 C CA . VAL A 1 89 ? 1.922 1.544 12.897 1.00 97.12 89 VAL A CA 1
ATOM 728 C C . VAL A 1 89 ? 0.739 2.510 12.910 1.00 97.12 89 VAL A C 1
ATOM 730 O O . VAL A 1 89 ? -0.009 2.567 13.879 1.00 97.12 89 VAL A O 1
ATOM 733 N N . GLU A 1 90 ? 0.551 3.255 11.820 1.00 97.38 90 GLU A N 1
ATOM 734 C CA . GLU A 1 90 ? -0.584 4.167 11.702 1.00 97.38 90 GLU A CA 1
ATOM 735 C C . GLU A 1 90 ? -1.912 3.410 11.626 1.00 97.38 90 GLU A C 1
ATOM 737 O O . GLU A 1 90 ? -2.887 3.856 12.217 1.00 97.38 90 GLU A O 1
ATOM 742 N N . LEU A 1 91 ? -1.935 2.262 10.940 1.00 96.25 91 LEU A N 1
ATOM 743 C CA . LEU A 1 91 ? -3.096 1.377 10.888 1.00 96.25 91 LEU A CA 1
ATOM 744 C C . LEU A 1 91 ? -3.466 0.827 12.265 1.00 96.25 91 LEU A C 1
ATOM 746 O O . LEU A 1 91 ? -4.631 0.906 12.621 1.00 96.25 91 LEU A O 1
ATOM 750 N N . HIS A 1 92 ? -2.502 0.316 13.034 1.00 96.12 92 HIS A N 1
ATOM 751 C CA . HIS A 1 92 ? -2.746 -0.186 14.388 1.00 96.12 92 HIS A CA 1
ATOM 752 C C . HIS A 1 92 ? -3.406 0.882 15.257 1.00 96.12 92 HIS A C 1
ATOM 754 O O . HIS A 1 92 ? -4.517 0.677 15.726 1.00 96.12 92 HIS A O 1
ATOM 760 N N . ARG A 1 93 ? -2.782 2.064 15.353 1.00 96.81 93 ARG A N 1
ATOM 761 C CA . ARG A 1 93 ? -3.349 3.182 16.114 1.00 96.81 93 ARG A CA 1
ATOM 762 C C . ARG A 1 93 ? -4.751 3.554 15.629 1.00 96.81 93 ARG A C 1
ATOM 764 O O . ARG A 1 93 ? -5.623 3.818 16.441 1.00 96.81 93 ARG A O 1
ATOM 771 N N . TYR A 1 94 ? -4.963 3.575 14.313 1.00 96.44 94 TYR A N 1
ATOM 772 C CA . TYR A 1 94 ? -6.265 3.915 13.748 1.00 96.44 94 TYR A CA 1
ATOM 773 C C . TYR A 1 94 ? -7.345 2.885 14.108 1.00 96.44 94 TYR A C 1
ATOM 775 O O . TYR A 1 94 ? -8.452 3.281 14.434 1.00 96.44 94 TYR A O 1
ATOM 783 N N . ILE A 1 95 ? -7.039 1.585 14.078 1.00 94.81 95 ILE A N 1
ATOM 784 C CA . ILE A 1 95 ? -7.985 0.538 14.496 1.00 94.81 95 ILE A CA 1
ATOM 785 C C . ILE A 1 95 ? -8.244 0.591 16.010 1.00 94.81 95 ILE A C 1
ATOM 787 O O . ILE A 1 95 ? -9.380 0.393 16.427 1.00 94.81 95 ILE A O 1
ATOM 791 N N . ASP A 1 96 ? -7.234 0.908 16.822 1.00 94.56 96 ASP A N 1
ATOM 792 C CA . ASP A 1 96 ? -7.395 1.054 18.276 1.00 94.56 96 ASP A CA 1
ATOM 793 C C . ASP A 1 96 ? -8.294 2.255 18.639 1.00 94.56 96 ASP A C 1
ATOM 795 O O . ASP A 1 96 ? -9.094 2.179 19.570 1.00 94.56 96 ASP A O 1
ATOM 799 N N . GLU A 1 97 ? -8.191 3.358 17.887 1.00 96.31 97 GLU A N 1
ATOM 800 C CA . GLU A 1 97 ? -9.053 4.547 18.015 1.00 96.31 97 GLU A CA 1
ATOM 801 C C . GLU A 1 97 ? -10.474 4.319 17.458 1.00 96.31 97 GLU A C 1
ATOM 803 O O . GLU A 1 97 ? -11.402 5.027 17.848 1.00 96.31 97 GLU A O 1
ATOM 808 N N . HIS A 1 98 ? -10.644 3.334 16.569 1.00 94.75 98 HIS A N 1
ATOM 809 C CA . HIS A 1 98 ? -11.882 3.022 15.848 1.00 94.75 98 HIS A CA 1
ATOM 810 C C . HIS A 1 98 ? -12.240 1.527 15.951 1.00 94.75 98 HIS A C 1
ATOM 812 O O . HIS A 1 98 ? -12.135 0.783 14.961 1.00 94.75 98 HIS A O 1
ATOM 818 N N . PRO A 1 99 ? -12.657 1.053 17.142 1.00 93.31 99 PRO A N 1
ATOM 819 C CA . PRO A 1 99 ? -12.925 -0.363 17.387 1.00 93.31 99 PRO A CA 1
ATOM 820 C C . PRO A 1 99 ? -14.089 -0.924 16.553 1.00 93.31 99 PRO A C 1
ATOM 822 O O . PRO A 1 99 ? -14.199 -2.145 16.422 1.00 93.31 99 PRO A O 1
ATOM 825 N N . GLU A 1 100 ? -14.932 -0.075 15.955 1.00 94.62 100 GLU A N 1
ATOM 826 C CA . GLU A 1 100 ? -16.006 -0.471 15.038 1.00 94.62 100 GLU A CA 1
ATOM 827 C C . GLU A 1 100 ? -15.494 -1.329 13.873 1.00 94.62 100 GLU A C 1
ATOM 829 O O . GLU A 1 100 ? -16.095 -2.348 13.541 1.00 94.62 100 GLU A O 1
ATOM 834 N N . TYR A 1 101 ? -14.322 -1.012 13.317 1.00 92.81 101 TYR A N 1
ATOM 835 C CA . TYR A 1 101 ? -13.769 -1.776 12.199 1.00 92.81 101 TYR A CA 1
ATOM 836 C C . TYR A 1 101 ? -13.338 -3.184 12.621 1.00 92.81 101 TYR A C 1
ATOM 838 O O . TYR A 1 101 ? -13.498 -4.137 11.857 1.00 92.81 101 TYR A O 1
ATOM 846 N N . ALA A 1 102 ? -12.824 -3.345 13.844 1.00 89.00 102 ALA A N 1
ATOM 847 C CA . ALA A 1 102 ? -12.493 -4.664 14.376 1.00 89.00 102 ALA A CA 1
ATOM 848 C C . ALA A 1 102 ? -13.761 -5.515 14.582 1.00 89.00 102 ALA A C 1
ATOM 850 O O . ALA A 1 102 ? -13.745 -6.713 14.297 1.00 89.00 102 ALA A O 1
ATOM 851 N N . GLN A 1 103 ? -14.871 -4.898 15.007 1.00 90.00 103 GLN A N 1
ATOM 852 C CA . GLN A 1 103 ? -16.174 -5.566 15.148 1.00 90.00 103 GLN A CA 1
ATOM 853 C C . GLN A 1 103 ? -16.778 -5.963 13.795 1.00 90.00 103 GLN A C 1
ATOM 855 O O . GLN A 1 103 ? -17.382 -7.026 13.678 1.00 90.00 103 GLN A O 1
ATOM 860 N N . GLU A 1 104 ? -16.549 -5.163 12.753 1.00 91.38 104 GLU A N 1
ATOM 861 C CA . GLU A 1 104 ? -16.905 -5.476 11.361 1.00 91.38 104 GLU A CA 1
ATOM 862 C C . GLU A 1 104 ? -16.016 -6.569 10.730 1.00 91.38 104 GLU A C 1
ATOM 864 O O . GLU A 1 104 ? -16.186 -6.927 9.563 1.00 91.38 104 GLU A O 1
ATOM 869 N N . GLY A 1 105 ? -15.067 -7.125 11.491 1.00 90.44 105 GLY A N 1
ATOM 870 C CA . GLY A 1 105 ? -14.202 -8.218 11.053 1.00 90.44 105 GLY A CA 1
ATOM 871 C C . GLY A 1 105 ? -12.987 -7.770 10.242 1.00 90.44 105 GLY A C 1
ATOM 872 O O . GLY A 1 105 ? -12.354 -8.601 9.586 1.00 90.44 105 GLY A O 1
ATOM 873 N N . VAL A 1 106 ? -12.632 -6.480 10.273 1.00 93.56 106 VAL A N 1
ATOM 874 C CA . VAL A 1 106 ? -11.389 -5.992 9.666 1.00 93.56 106 VAL A CA 1
ATOM 875 C C . VAL A 1 106 ? -10.204 -6.555 10.445 1.00 93.56 106 VAL A C 1
ATOM 877 O O . VAL A 1 106 ? -9.962 -6.201 11.597 1.00 93.56 106 VAL A O 1
ATOM 880 N N . SER A 1 107 ? -9.425 -7.416 9.791 1.00 93.19 107 SER A N 1
ATOM 881 C CA . SER A 1 107 ? -8.196 -7.964 10.358 1.00 93.19 107 SER A CA 1
ATOM 882 C C . SER A 1 107 ? -6.969 -7.228 9.836 1.00 93.19 107 SER A C 1
ATOM 884 O O . SER A 1 107 ? -6.814 -6.979 8.640 1.00 93.19 107 SER A O 1
ATOM 886 N N . ILE A 1 108 ? -6.019 -6.973 10.732 1.00 92.81 108 ILE A N 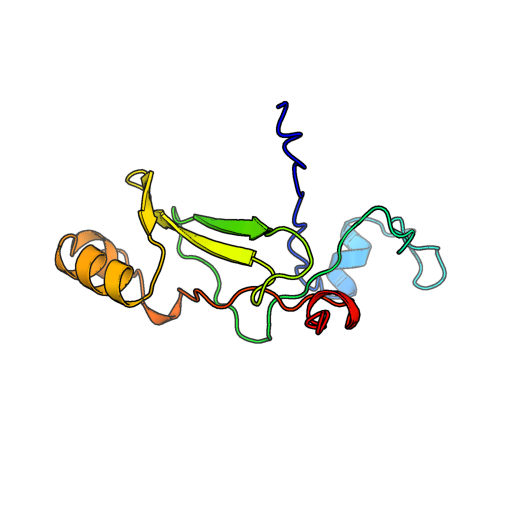1
ATOM 887 C CA . ILE A 1 108 ? -4.731 -6.340 10.423 1.00 92.81 108 ILE A CA 1
ATOM 888 C C . ILE A 1 108 ? -3.935 -7.156 9.393 1.00 92.81 108 ILE A C 1
ATOM 890 O O . ILE A 1 108 ? -3.217 -6.595 8.565 1.00 92.81 108 ILE A O 1
ATOM 894 N N . SER A 1 109 ? -4.117 -8.480 9.370 1.00 92.50 109 SER A N 1
ATOM 895 C CA . SER A 1 109 ? -3.476 -9.363 8.391 1.00 92.50 109 SER A CA 1
ATOM 896 C C . SER A 1 109 ? -3.950 -9.134 6.953 1.00 92.50 109 SER A C 1
ATOM 898 O O . SER A 1 109 ? -3.341 -9.669 6.031 1.00 92.50 109 SER A O 1
ATOM 900 N N . GLN A 1 110 ? -5.023 -8.365 6.738 1.00 92.88 110 GLN A N 1
ATOM 901 C CA . GLN A 1 110 ? -5.523 -7.995 5.411 1.00 92.88 110 GLN A CA 1
ATOM 902 C C . GLN A 1 110 ? -4.804 -6.773 4.816 1.00 92.88 110 GLN A C 1
ATOM 904 O O . GLN A 1 110 ? -5.098 -6.358 3.693 1.00 92.88 110 GLN A O 1
ATOM 909 N N . PHE A 1 111 ? -3.838 -6.203 5.541 1.00 94.00 111 PHE A N 1
ATOM 910 C CA . PHE A 1 111 ? -3.100 -5.021 5.120 1.00 94.00 111 PHE A CA 1
ATOM 911 C C . PHE A 1 111 ? -1.630 -5.344 4.871 1.00 94.00 111 PHE A C 1
ATOM 913 O O . PHE A 1 111 ? -0.944 -5.979 5.667 1.00 94.00 111 PHE A O 1
ATOM 920 N N . SER A 1 112 ? -1.122 -4.854 3.744 1.00 93.38 112 SER A N 1
ATOM 921 C CA . SER A 1 112 ? 0.302 -4.880 3.417 1.00 93.38 112 SER A CA 1
ATOM 922 C C . SER A 1 112 ? 0.716 -3.584 2.733 1.00 93.38 112 SER A C 1
ATOM 924 O O . SER A 1 112 ? 0.183 -3.220 1.678 1.00 93.38 112 SER A O 1
ATOM 926 N N . PHE A 1 113 ? 1.692 -2.905 3.337 1.00 92.94 113 PHE A N 1
ATOM 927 C CA . PHE A 1 113 ? 2.324 -1.688 2.820 1.00 92.94 113 PHE A CA 1
ATOM 928 C C . PHE A 1 113 ? 3.574 -1.986 1.976 1.00 92.94 113 PHE A C 1
ATOM 930 O O . PHE A 1 113 ? 4.360 -1.086 1.677 1.00 92.94 113 PHE A O 1
ATOM 937 N N . GLN A 1 114 ? 3.785 -3.249 1.592 1.00 90.81 114 GLN A N 1
ATOM 938 C CA . GLN A 1 114 ? 4.875 -3.613 0.694 1.00 90.81 114 GLN A CA 1
ATOM 939 C C . GLN A 1 114 ? 4.587 -3.084 -0.720 1.00 90.81 114 GLN A C 1
ATOM 941 O O . GLN A 1 114 ? 3.504 -3.353 -1.257 1.00 90.81 114 GLN A O 1
ATOM 946 N N . PRO A 1 115 ? 5.521 -2.331 -1.332 1.00 88.56 115 PRO A N 1
ATOM 947 C CA . PRO A 1 115 ? 5.357 -1.873 -2.701 1.00 88.56 115 PRO A CA 1
ATOM 948 C C . PRO A 1 115 ? 5.525 -3.039 -3.685 1.00 88.56 115 PRO A C 1
ATOM 950 O O . PRO A 1 115 ? 6.268 -3.983 -3.393 1.00 88.56 115 PRO A O 1
ATOM 953 N N . PRO A 1 116 ? 4.879 -2.970 -4.861 1.00 87.94 116 PRO A N 1
ATOM 954 C CA . PRO A 1 116 ? 5.124 -3.931 -5.922 1.00 87.94 116 PRO A CA 1
ATOM 955 C C . PRO A 1 116 ? 6.574 -3.826 -6.407 1.00 87.94 116 PRO A C 1
ATOM 957 O O . PRO A 1 116 ? 7.213 -2.771 -6.323 1.00 87.94 116 PRO A O 1
ATOM 960 N N . VAL A 1 117 ? 7.089 -4.944 -6.905 1.00 84.62 117 VAL A N 1
ATOM 961 C CA . VAL A 1 117 ? 8.448 -5.062 -7.428 1.00 84.62 117 VAL A CA 1
ATOM 962 C C . VAL A 1 117 ? 8.412 -4.742 -8.924 1.00 84.62 117 VAL A C 1
ATOM 964 O O . VAL A 1 117 ? 7.621 -5.365 -9.638 1.00 84.62 117 VAL A O 1
ATOM 967 N N . PRO A 1 118 ? 9.209 -3.774 -9.413 1.00 81.81 118 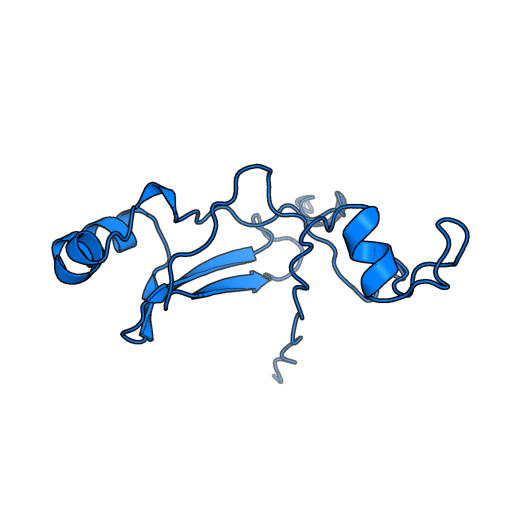PRO A N 1
ATOM 968 C CA . PRO A 1 118 ? 9.304 -3.507 -10.843 1.00 81.81 118 PRO A CA 1
ATOM 969 C C . PRO A 1 118 ? 9.882 -4.726 -11.564 1.00 81.81 118 PRO A C 1
ATOM 971 O O . PRO A 1 118 ? 10.774 -5.390 -11.043 1.00 81.81 118 PRO A O 1
ATOM 974 N N . LEU A 1 119 ? 9.369 -5.014 -12.758 1.00 75.50 119 LEU A N 1
ATOM 975 C CA . LEU A 1 119 ? 9.885 -6.093 -13.603 1.00 75.50 119 LEU A CA 1
ATOM 976 C C . LEU A 1 119 ? 11.199 -5.697 -14.295 1.00 75.50 119 LEU A C 1
ATOM 978 O O . LEU A 1 119 ? 11.998 -6.560 -14.636 1.00 75.50 119 LEU A O 1
ATOM 982 N N . ASP A 1 120 ? 11.424 -4.395 -14.485 1.00 71.56 120 ASP A N 1
ATOM 983 C CA . ASP A 1 120 ? 12.677 -3.870 -15.020 1.00 71.56 120 ASP A CA 1
ATOM 984 C C . ASP A 1 120 ? 13.727 -3.727 -13.907 1.00 71.56 120 ASP A C 1
ATOM 986 O O . ASP A 1 120 ? 13.608 -2.883 -13.012 1.00 71.56 120 ASP A O 1
ATOM 990 N N . GLU A 1 121 ? 14.779 -4.539 -13.994 1.00 62.41 121 GLU A N 1
ATOM 991 C CA . GLU A 1 121 ? 15.916 -4.552 -13.072 1.00 62.41 121 GLU A CA 1
ATOM 992 C C . GLU A 1 121 ? 16.673 -3.210 -13.054 1.00 62.41 121 GLU A C 1
ATOM 994 O O . GLU A 1 121 ? 17.195 -2.789 -12.013 1.00 62.41 121 GLU A O 1
ATOM 999 N N . LYS A 1 122 ? 16.656 -2.469 -14.173 1.00 61.28 122 LYS A N 1
ATOM 1000 C CA . LYS A 1 122 ? 17.320 -1.164 -14.304 1.00 61.28 122 LYS A CA 1
ATOM 1001 C C . LYS A 1 122 ? 16.626 -0.061 -13.506 1.00 61.28 122 LYS A C 1
ATOM 1003 O O . LYS A 1 122 ? 17.258 0.952 -13.217 1.00 61.28 122 LYS A O 1
ATOM 1008 N N . TYR A 1 123 ? 15.369 -0.249 -13.093 1.00 60.53 123 TYR A N 1
ATOM 1009 C CA . TYR A 1 123 ? 14.623 0.754 -12.325 1.00 60.53 123 TYR A CA 1
ATOM 1010 C C . TYR A 1 123 ? 15.211 0.977 -10.921 1.00 60.53 123 TYR A C 1
ATOM 1012 O O . TYR A 1 123 ? 15.252 2.101 -10.418 1.00 60.53 123 TYR A O 1
ATOM 1020 N N . SER A 1 124 ? 15.660 -0.101 -10.272 1.00 53.16 124 SER A N 1
ATOM 1021 C CA . SER A 1 124 ? 16.239 -0.091 -8.919 1.00 53.16 124 SER A CA 1
ATOM 1022 C C . SER A 1 124 ? 17.752 0.125 -8.892 1.00 53.16 124 SER A C 1
ATOM 1024 O O . SER A 1 124 ? 18.336 0.240 -7.809 1.00 53.16 124 SER A O 1
ATOM 1026 N N . ALA A 1 125 ? 18.402 0.184 -10.057 1.00 49.97 125 ALA A N 1
ATOM 1027 C CA . ALA A 1 125 ? 19.830 0.420 -10.134 1.00 49.97 125 ALA A CA 1
ATOM 1028 C C . ALA A 1 125 ? 20.122 1.863 -9.703 1.00 49.97 125 ALA A C 1
ATOM 1030 O O . ALA A 1 125 ? 19.887 2.820 -10.442 1.00 49.97 125 ALA A O 1
ATOM 1031 N N . LYS A 1 126 ? 20.651 2.025 -8.482 1.00 47.09 126 LYS A N 1
ATOM 1032 C CA . LYS A 1 126 ? 21.332 3.257 -8.067 1.00 47.09 126 LYS A CA 1
ATOM 1033 C C . LYS A 1 126 ? 22.320 3.624 -9.174 1.00 47.09 126 LYS A C 1
ATOM 1035 O O . LYS A 1 126 ? 23.336 2.946 -9.324 1.00 47.09 126 LYS A O 1
ATOM 1040 N N . ARG A 1 127 ? 22.069 4.710 -9.907 1.00 45.91 127 ARG A N 1
ATOM 1041 C CA . ARG A 1 127 ? 23.149 5.387 -10.625 1.00 45.91 127 ARG A CA 1
ATOM 1042 C C . ARG A 1 127 ? 24.095 5.909 -9.548 1.00 45.91 127 ARG A C 1
ATOM 1044 O O . ARG A 1 127 ? 23.769 6.871 -8.861 1.00 45.91 127 ARG A O 1
ATOM 1051 N N . ARG A 1 128 ? 25.210 5.209 -9.321 1.00 44.28 128 ARG A N 1
ATOM 1052 C CA . ARG A 1 128 ? 26.356 5.808 -8.636 1.00 44.28 128 ARG A CA 1
ATOM 1053 C C . ARG A 1 128 ? 26.856 6.892 -9.592 1.00 44.28 128 ARG A C 1
ATOM 1055 O O . ARG A 1 128 ? 27.374 6.551 -10.650 1.00 44.28 128 ARG A O 1
ATOM 1062 N N . SER A 1 129 ? 26.536 8.147 -9.284 1.00 47.22 129 SER A N 1
ATOM 1063 C CA . SER A 1 129 ? 27.205 9.315 -9.862 1.00 47.22 129 SER A CA 1
ATOM 1064 C C . SER A 1 129 ? 28.621 9.397 -9.325 1.00 47.22 129 SER A C 1
ATOM 1066 O O . SER A 1 129 ? 28.745 9.174 -8.095 1.00 47.22 129 SER A O 1
#

Secondary structure (DSSP, 8-state):
-----------------HHHHHHH-TT--TTSPPS----SSS--EEPPTTPPPPPTT-EEEEEEPPTTSS-SEEEEEE-TT--EE-SHHHHHHHHHH-HHHHHTT--GGG---PPPEES-GGGS-----

Radius of gyration: 18.34 Å; chains: 1; bounding box: 44×45×48 Å

pLDDT: mean 74.81, std 21.08, range [19.92, 97.69]